Protein AF-A0A6N7V525-F1 (afdb_monomer)

Sequence (101 aa):
MHRDELIGIKRKEGQPYYYDSSTENKDGMACYHDGVSLELLKFTATNNDTTGTIEVKPIYTYCKKQLMPTVASSLMIKKYATDVLGNLYEVKDNKLKLEFK

Mean predicted aligned error: 6.04 Å

Structure (mmCIF, N/CA/C/O backbone):
data_AF-A0A6N7V525-F1
#
_entry.id   AF-A0A6N7V525-F1
#
loop_
_atom_site.group_PDB
_atom_site.id
_atom_site.type_symbol
_atom_site.label_atom_id
_atom_site.label_alt_id
_atom_site.label_comp_id
_atom_site.label_asym_id
_atom_site.label_entity_id
_atom_site.label_seq_id
_atom_site.pdbx_PDB_ins_code
_atom_site.Cartn_x
_atom_site.Cartn_y
_atom_site.Cartn_z
_atom_site.occupancy
_atom_site.B_iso_or_equiv
_atom_site.auth_seq_id
_atom_site.auth_comp_id
_atom_site.auth_asym_id
_atom_site.auth_atom_id
_atom_site.pdbx_PDB_model_num
ATOM 1 N N . MET A 1 1 ? 5.810 -7.079 19.537 1.00 42.16 1 MET A N 1
ATOM 2 C CA . MET A 1 1 ? 5.352 -6.071 18.554 1.00 42.16 1 MET A CA 1
ATOM 3 C C . MET A 1 1 ? 5.273 -6.777 17.204 1.00 42.16 1 MET A C 1
ATOM 5 O O . MET A 1 1 ? 6.272 -7.382 16.833 1.00 42.16 1 MET A O 1
ATOM 9 N N . HIS A 1 2 ? 4.099 -6.839 16.557 1.00 48.97 2 HIS A N 1
ATOM 10 C CA . HIS A 1 2 ? 3.952 -7.447 15.220 1.00 48.97 2 HIS A CA 1
ATOM 11 C C . HIS A 1 2 ? 4.896 -6.715 14.257 1.00 48.97 2 HIS A C 1
ATOM 13 O O . HIS A 1 2 ? 4.841 -5.492 14.179 1.00 48.9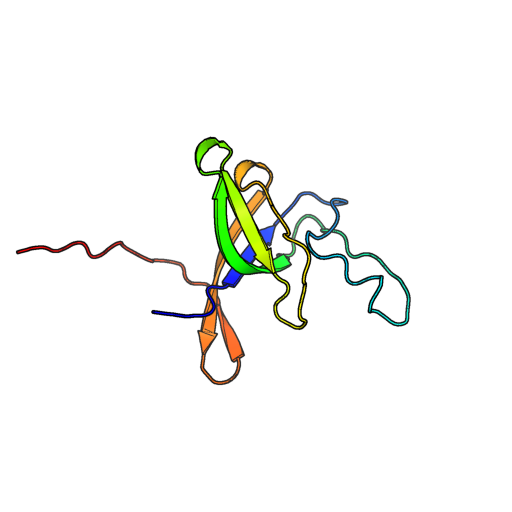7 2 HIS A O 1
ATOM 19 N N . ARG A 1 3 ? 5.831 -7.438 13.630 1.00 54.59 3 ARG A N 1
ATOM 20 C CA . ARG A 1 3 ? 6.970 -6.826 12.924 1.00 54.59 3 ARG A CA 1
ATOM 21 C C . ARG A 1 3 ? 6.696 -6.481 11.462 1.00 54.59 3 ARG A C 1
ATOM 23 O O . ARG A 1 3 ? 7.450 -5.696 10.904 1.00 54.59 3 ARG A O 1
ATOM 30 N N . ASP A 1 4 ? 5.617 -6.993 10.880 1.00 67.56 4 ASP A N 1
ATOM 31 C CA . ASP A 1 4 ? 5.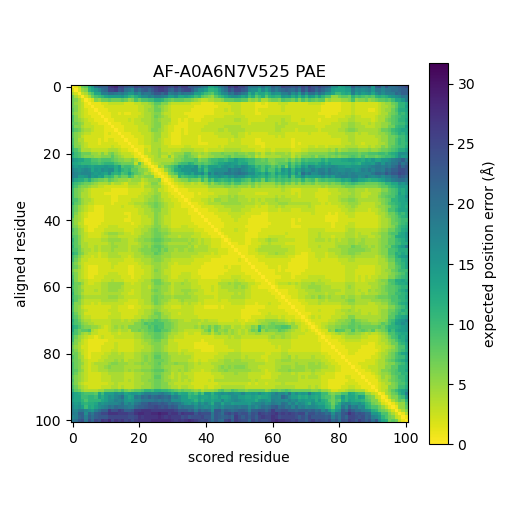339 -6.839 9.454 1.00 67.56 4 ASP A CA 1
ATOM 32 C C . ASP A 1 4 ? 3.843 -6.574 9.233 1.00 67.56 4 ASP A C 1
ATOM 34 O O . ASP A 1 4 ? 3.082 -7.448 8.827 1.00 67.56 4 ASP A O 1
ATOM 38 N N . GLU A 1 5 ? 3.392 -5.359 9.560 1.00 83.19 5 GLU A N 1
ATOM 39 C CA . GLU A 1 5 ? 2.028 -4.948 9.224 1.00 83.19 5 GLU A CA 1
ATOM 40 C C . GLU A 1 5 ? 1.906 -4.751 7.711 1.00 83.19 5 GLU A C 1
ATOM 42 O O . GLU A 1 5 ? 2.693 -4.023 7.098 1.00 83.19 5 GLU A O 1
ATOM 47 N N . LEU A 1 6 ? 0.914 -5.402 7.101 1.00 93.44 6 LEU A N 1
ATOM 48 C CA . LEU A 1 6 ? 0.668 -5.293 5.671 1.00 93.44 6 LEU A CA 1
ATOM 49 C C . LEU A 1 6 ? -0.461 -4.305 5.398 1.00 93.44 6 LEU A C 1
ATOM 51 O O . LEU A 1 6 ? -1.470 -4.245 6.108 1.00 93.44 6 LEU A O 1
ATOM 55 N N . ILE A 1 7 ? -0.288 -3.544 4.327 1.00 94.50 7 ILE A N 1
ATOM 56 C CA . ILE A 1 7 ? -1.236 -2.548 3.857 1.00 94.50 7 ILE A CA 1
ATOM 57 C C . ILE A 1 7 ? -1.557 -2.826 2.391 1.00 94.50 7 ILE A C 1
ATOM 59 O O . ILE A 1 7 ? -0.665 -2.958 1.558 1.00 94.50 7 ILE A O 1
ATOM 63 N N . GLY A 1 8 ? -2.843 -2.954 2.083 1.00 95.81 8 GLY A N 1
ATOM 64 C CA . GLY A 1 8 ? -3.342 -3.023 0.716 1.00 95.81 8 GLY A CA 1
ATOM 65 C C . GLY A 1 8 ? -3.792 -1.639 0.278 1.00 95.81 8 GLY A C 1
ATOM 66 O O . GLY A 1 8 ? -4.674 -1.063 0.921 1.00 95.81 8 GLY A O 1
ATOM 67 N N . ILE A 1 9 ? -3.212 -1.115 -0.802 1.00 95.81 9 ILE A N 1
ATOM 68 C CA . ILE A 1 9 ? -3.537 0.211 -1.334 1.00 95.81 9 ILE A CA 1
ATOM 69 C C . ILE A 1 9 ? -4.172 0.079 -2.716 1.00 95.81 9 ILE A C 1
ATOM 71 O O . ILE A 1 9 ? -3.613 -0.523 -3.631 1.00 95.81 9 ILE A O 1
ATOM 75 N N . LYS A 1 10 ? -5.352 0.676 -2.876 1.00 95.31 10 LYS A N 1
ATOM 76 C CA . LYS A 1 10 ? -6.053 0.786 -4.155 1.00 95.31 10 LYS A CA 1
ATOM 77 C C . LYS A 1 10 ? -5.901 2.200 -4.689 1.00 95.31 10 LYS A C 1
ATOM 79 O O . LYS A 1 10 ? -6.184 3.163 -3.972 1.00 95.31 10 LYS A O 1
ATOM 84 N N . ARG A 1 11 ? -5.542 2.339 -5.962 1.00 94.88 11 ARG A N 1
ATOM 85 C CA . ARG A 1 11 ? -5.463 3.636 -6.652 1.00 94.88 11 ARG A CA 1
ATOM 86 C C . ARG A 1 11 ? -6.323 3.624 -7.909 1.00 94.88 11 ARG A C 1
ATOM 88 O O . ARG A 1 11 ? -6.841 2.583 -8.301 1.00 94.88 11 ARG A O 1
ATOM 95 N N . LYS A 1 12 ? -6.518 4.806 -8.496 1.00 94.56 12 LYS A N 1
ATOM 96 C CA . LYS A 1 12 ? -7.224 4.961 -9.774 1.00 94.56 12 LYS A CA 1
ATOM 97 C C . LYS A 1 12 ? -6.491 4.208 -10.882 1.00 94.56 12 LYS A C 1
ATOM 99 O O . LYS A 1 12 ? -5.270 4.075 -10.825 1.00 94.56 12 LYS A O 1
ATOM 104 N N . GLU A 1 13 ? -7.251 3.766 -11.876 1.00 95.56 13 GLU A N 1
ATOM 105 C CA . GLU A 1 13 ? -6.707 3.110 -13.060 1.00 95.56 13 GLU A CA 1
ATOM 106 C C . GLU A 1 13 ? -5.629 3.976 -13.739 1.00 95.56 13 GLU A C 1
ATOM 108 O O . GLU A 1 13 ? -5.727 5.20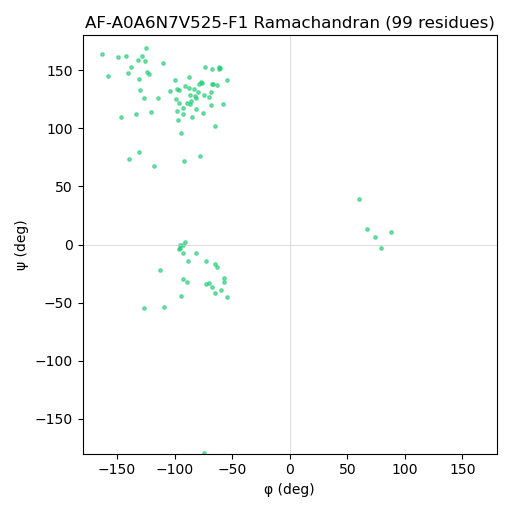7 -13.763 1.00 95.56 13 GLU A O 1
AT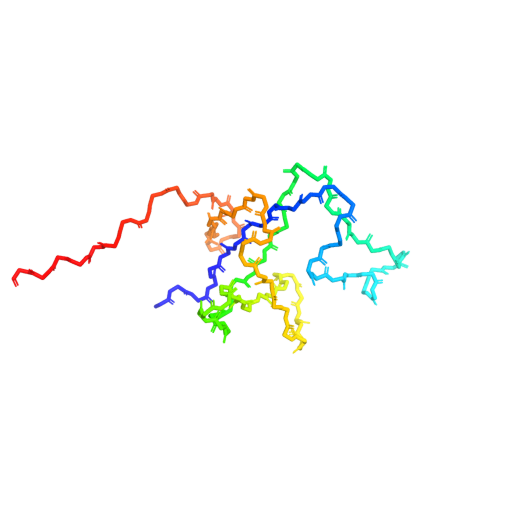OM 113 N N . GLY A 1 14 ? -4.571 3.333 -14.234 1.00 93.94 14 GLY A N 1
ATOM 114 C CA . GLY A 1 14 ? -3.456 3.978 -14.930 1.00 93.94 14 GLY A CA 1
ATOM 115 C C . GLY A 1 14 ? -2.429 4.653 -14.016 1.00 93.94 14 GLY A C 1
ATOM 116 O O . GLY A 1 14 ? -1.418 5.157 -14.501 1.00 93.94 14 GLY A O 1
ATOM 117 N N . GLN A 1 15 ? -2.633 4.666 -12.694 1.00 94.06 15 GLN A N 1
ATOM 118 C CA . GLN A 1 15 ? -1.595 5.102 -11.755 1.00 94.06 15 GLN A CA 1
ATOM 119 C C . GLN A 1 15 ? -0.527 4.015 -11.595 1.00 94.06 15 GLN A C 1
ATOM 121 O O . GLN A 1 15 ? -0.890 2.847 -11.472 1.00 94.06 15 GLN A O 1
ATOM 126 N N . PRO A 1 16 ? 0.770 4.358 -11.542 1.00 93.38 16 PRO A N 1
ATOM 127 C CA . PRO A 1 16 ? 1.811 3.368 -11.300 1.00 93.38 16 PRO A CA 1
ATOM 128 C C . PRO A 1 16 ? 1.703 2.807 -9.880 1.00 93.38 16 PRO A C 1
ATOM 130 O O . PRO A 1 16 ? 1.261 3.504 -8.955 1.00 93.38 16 PRO A O 1
ATOM 133 N N . TYR A 1 17 ? 2.142 1.563 -9.713 1.00 93.62 17 TYR A N 1
ATOM 134 C CA . TYR A 1 17 ? 2.387 0.987 -8.391 1.00 93.62 17 TYR A CA 1
ATOM 135 C C . TYR A 1 17 ? 3.452 1.813 -7.658 1.00 93.62 17 TYR A C 1
ATOM 137 O O . TYR A 1 17 ? 4.306 2.452 -8.285 1.00 93.62 17 TYR A O 1
ATOM 145 N N . TYR A 1 18 ? 3.405 1.840 -6.327 1.00 93.88 18 TYR A N 1
ATOM 146 C CA . TYR A 1 18 ? 4.415 2.561 -5.549 1.00 93.88 18 TYR A CA 1
ATOM 147 C C . TYR A 1 18 ? 5.785 1.914 -5.665 1.00 93.88 18 TYR A C 1
ATOM 149 O O . TYR A 1 18 ? 6.797 2.623 -5.696 1.00 93.88 18 TYR A O 1
ATOM 157 N N . TYR A 1 19 ? 5.820 0.586 -5.729 1.00 92.50 19 TYR A N 1
ATOM 158 C CA . TYR A 1 19 ? 7.034 -0.135 -6.050 1.00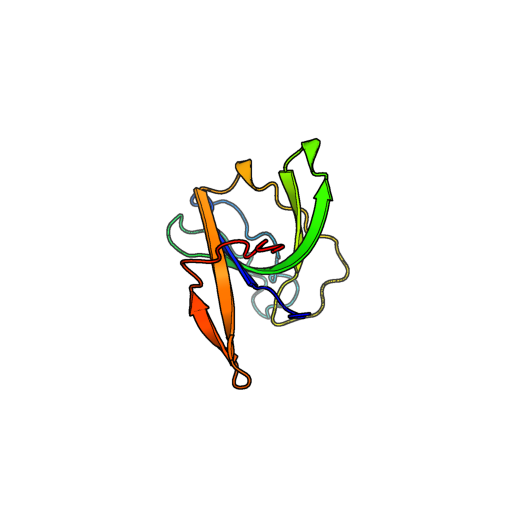 92.50 19 TYR A CA 1
ATOM 159 C C . TYR A 1 19 ? 7.059 -0.526 -7.530 1.00 92.50 19 TYR A C 1
ATOM 161 O O . TYR A 1 19 ? 6.265 -1.342 -7.999 1.00 92.50 19 TYR A O 1
ATOM 169 N N . ASP A 1 20 ? 8.011 0.053 -8.257 1.00 89.69 20 ASP A N 1
ATOM 170 C CA . ASP A 1 20 ? 8.285 -0.311 -9.639 1.00 89.69 20 ASP A CA 1
ATOM 171 C C . ASP A 1 20 ? 9.231 -1.514 -9.685 1.00 89.69 20 ASP A C 1
ATOM 173 O O . ASP A 1 20 ? 10.409 -1.411 -9.346 1.00 89.69 20 ASP A O 1
ATOM 177 N N . SER A 1 21 ? 8.687 -2.655 -10.098 1.00 84.44 21 SER A N 1
ATOM 178 C CA . SER A 1 21 ? 9.429 -3.910 -10.248 1.00 84.44 21 SER A CA 1
ATOM 179 C C . SER A 1 21 ? 9.986 -4.121 -11.655 1.00 84.44 21 SER A C 1
ATOM 181 O O . SER A 1 21 ? 10.667 -5.117 -11.894 1.00 84.44 21 SER A O 1
ATOM 183 N N . SER A 1 22 ? 9.749 -3.193 -12.591 1.00 83.88 22 SER A N 1
ATOM 184 C CA . SER A 1 22 ? 10.213 -3.313 -13.980 1.00 83.88 22 SER A CA 1
ATOM 185 C C . SER A 1 22 ? 11.726 -3.486 -14.090 1.00 83.88 22 SER A C 1
ATOM 187 O O . SER A 1 22 ? 12.199 -4.206 -14.960 1.00 83.88 22 SER A O 1
ATOM 189 N N . THR A 1 23 ? 12.495 -2.897 -13.175 1.00 76.69 23 THR A N 1
ATOM 190 C CA . THR A 1 23 ? 13.958 -3.020 -13.163 1.00 76.69 23 THR A CA 1
ATOM 191 C C . THR A 1 23 ? 14.452 -4.394 -12.707 1.00 76.69 23 THR A C 1
ATOM 193 O O . THR A 1 23 ? 15.629 -4.701 -12.872 1.00 76.69 23 THR A O 1
ATOM 196 N N . GLU A 1 24 ? 13.576 -5.204 -12.108 1.00 75.69 24 GLU A N 1
ATOM 197 C CA . GLU A 1 24 ? 13.883 -6.528 -11.551 1.00 75.69 24 GLU A CA 1
ATOM 198 C C . GLU A 1 24 ? 13.196 -7.665 -12.333 1.00 75.69 24 GLU A C 1
ATOM 200 O O . GLU A 1 24 ? 13.669 -8.804 -12.323 1.00 75.69 24 GLU A O 1
ATOM 205 N N . ASN A 1 25 ? 12.115 -7.367 -13.060 1.00 65.94 25 ASN A N 1
ATOM 206 C CA . ASN A 1 25 ? 11.414 -8.321 -13.914 1.00 65.94 25 ASN A CA 1
ATOM 207 C C . ASN A 1 25 ? 12.152 -8.522 -15.246 1.00 65.94 25 ASN A C 1
ATOM 209 O O . ASN A 1 25 ? 12.571 -7.562 -15.890 1.00 65.94 25 ASN A O 1
ATOM 213 N N . LYS A 1 26 ? 12.240 -9.775 -15.715 1.00 60.81 26 LYS A N 1
ATOM 214 C CA . LYS A 1 26 ? 12.913 -10.132 -16.983 1.00 60.81 26 LYS A CA 1
ATOM 215 C C . LYS A 1 26 ? 12.353 -9.402 -18.209 1.00 60.81 26 LYS A C 1
ATOM 217 O O . LYS A 1 26 ? 13.098 -9.162 -19.152 1.00 60.81 26 LYS A O 1
ATOM 222 N N . ASP A 1 27 ? 11.074 -9.036 -18.167 1.00 71.81 27 ASP A N 1
ATOM 223 C CA . ASP A 1 27 ? 10.362 -8.406 -19.282 1.00 71.81 27 ASP A CA 1
ATOM 224 C C . ASP A 1 27 ? 10.338 -6.869 -19.201 1.00 71.81 27 ASP A C 1
ATOM 226 O O . ASP A 1 27 ? 9.801 -6.215 -20.092 1.00 71.81 27 ASP A O 1
ATOM 230 N N . GLY A 1 28 ? 10.895 -6.265 -18.141 1.00 74.81 28 GLY A N 1
ATOM 231 C CA . GLY A 1 28 ? 11.016 -4.807 -18.041 1.00 74.81 28 GLY A CA 1
ATOM 232 C C . GLY A 1 28 ? 9.694 -4.041 -17.901 1.00 74.81 28 GLY A C 1
ATOM 233 O O . GLY A 1 28 ? 9.670 -2.829 -18.104 1.00 74.81 28 GLY A O 1
ATOM 234 N N . MET A 1 29 ? 8.575 -4.710 -17.606 1.00 79.19 29 MET A N 1
ATOM 235 C CA . MET A 1 29 ? 7.258 -4.064 -17.586 1.00 79.19 29 MET A CA 1
ATOM 236 C C . MET A 1 29 ? 6.936 -3.424 -16.233 1.00 79.19 29 MET A C 1
ATOM 238 O O . MET A 1 29 ? 7.013 -4.073 -15.189 1.00 79.19 29 MET A O 1
ATOM 242 N N . ALA A 1 30 ? 6.536 -2.150 -16.273 1.00 86.44 30 ALA A N 1
ATOM 243 C CA . ALA A 1 30 ? 6.025 -1.421 -15.118 1.00 86.44 30 ALA A CA 1
ATOM 244 C C . ALA A 1 30 ? 4.573 -1.817 -14.818 1.00 86.44 30 ALA A C 1
ATOM 246 O O . ALA A 1 30 ? 3.752 -1.970 -15.725 1.00 86.44 30 ALA A O 1
ATOM 247 N N . CYS A 1 31 ? 4.253 -1.952 -13.531 1.00 88.75 31 CYS A N 1
ATOM 248 C CA . CYS A 1 31 ? 2.912 -2.292 -13.069 1.00 88.75 31 CYS A CA 1
ATOM 249 C C . CYS A 1 31 ? 2.081 -1.030 -12.816 1.00 88.75 31 CYS A C 1
ATOM 251 O O . CYS A 1 31 ? 2.540 -0.077 -12.180 1.00 88.75 31 CYS A O 1
ATOM 253 N N . TYR A 1 32 ? 0.828 -1.060 -13.261 1.00 93.12 32 TYR A N 1
ATOM 254 C CA . TYR A 1 32 ? -0.140 0.013 -13.066 1.00 93.12 32 TYR A CA 1
ATOM 255 C C . TYR A 1 32 ? -1.391 -0.528 -12.383 1.00 93.12 32 TYR A C 1
ATOM 257 O O . TYR A 1 32 ? -1.778 -1.678 -12.579 1.00 93.12 32 TYR A O 1
ATOM 265 N N . HIS A 1 33 ? -2.036 0.315 -11.583 1.00 93.75 33 HIS A N 1
ATOM 266 C CA . HIS A 1 33 ? -3.333 0.014 -10.999 1.00 93.75 33 HIS A CA 1
ATOM 267 C C . HIS A 1 33 ? -4.397 -0.058 -12.089 1.00 93.75 33 HIS A C 1
ATOM 269 O O . HIS A 1 33 ? -4.459 0.792 -12.972 1.00 93.75 33 HIS A O 1
ATOM 275 N N . ASP A 1 34 ? -5.267 -1.050 -11.963 1.00 93.38 34 ASP A N 1
ATOM 276 C CA . ASP A 1 34 ? -6.456 -1.297 -12.785 1.00 93.38 34 ASP A CA 1
ATOM 277 C C . ASP A 1 34 ? -7.715 -0.611 -12.214 1.00 93.38 34 ASP A C 1
ATOM 279 O O . ASP A 1 34 ? -8.820 -0.790 -12.713 1.00 93.38 34 ASP A O 1
ATOM 283 N N . GLY A 1 35 ? -7.589 0.134 -11.109 1.00 92.06 35 GLY A N 1
ATOM 284 C CA . GLY A 1 35 ? -8.739 0.728 -10.426 1.00 92.06 35 GLY A CA 1
ATOM 285 C C . GLY A 1 35 ? -9.595 -0.266 -9.630 1.00 92.06 35 GLY A C 1
ATOM 286 O O . GLY A 1 35 ? -10.627 0.131 -9.080 1.00 92.06 35 GLY A O 1
ATOM 287 N N . VAL A 1 36 ? -9.181 -1.530 -9.504 1.00 92.94 36 VAL A N 1
ATOM 288 C 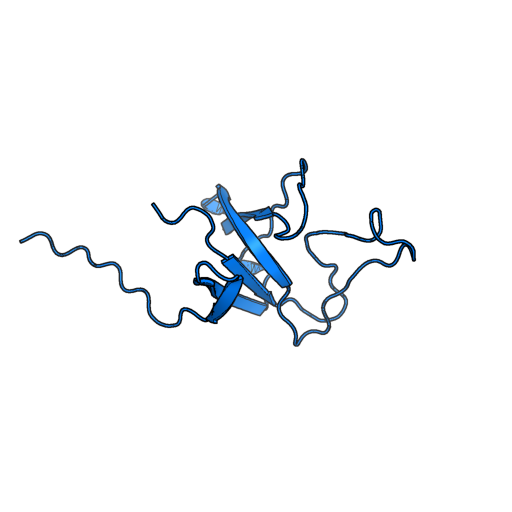CA . VAL A 1 36 ? -9.914 -2.606 -8.815 1.00 92.94 36 VAL A CA 1
ATOM 289 C C . VAL A 1 36 ? -9.043 -3.278 -7.755 1.00 92.94 36 VAL A C 1
ATOM 291 O O . VAL A 1 36 ? -9.439 -3.301 -6.585 1.00 92.94 36 VAL A O 1
ATOM 294 N N . SER A 1 37 ? -7.875 -3.762 -8.162 1.00 93.12 37 SER A N 1
ATOM 295 C CA . SER A 1 37 ? -6.910 -4.537 -7.392 1.00 93.12 37 SER A CA 1
ATOM 296 C C . SER A 1 37 ? -6.138 -3.690 -6.377 1.00 93.12 37 SER A C 1
ATOM 298 O O . SER A 1 37 ? -5.951 -2.478 -6.527 1.00 93.12 37 SER A O 1
ATOM 300 N N . LEU A 1 38 ? -5.692 -4.353 -5.310 1.00 94.00 38 LEU A N 1
ATOM 301 C CA . LEU A 1 38 ? -4.881 -3.761 -4.248 1.00 94.00 38 LEU A CA 1
ATOM 302 C C . LEU A 1 38 ? -3.404 -4.071 -4.501 1.00 94.00 38 LEU A C 1
ATOM 304 O O . LEU A 1 38 ? -3.045 -5.225 -4.728 1.00 94.00 38 LEU A O 1
ATOM 308 N N . GLU A 1 39 ? -2.545 -3.063 -4.385 1.00 95.00 39 GLU A N 1
ATOM 309 C CA . GLU A 1 39 ? -1.105 -3.267 -4.232 1.00 95.00 39 GLU A CA 1
ATOM 310 C C . GLU A 1 39 ? -0.828 -3.580 -2.758 1.00 95.00 39 GLU A C 1
ATOM 312 O O . GLU A 1 39 ? -1.108 -2.759 -1.879 1.00 95.00 39 GLU A O 1
ATOM 317 N N . LEU A 1 40 ? -0.330 -4.785 -2.478 1.00 95.19 40 LEU A N 1
ATOM 318 C CA . LEU A 1 40 ? 0.005 -5.215 -1.124 1.00 95.19 40 LEU A CA 1
ATOM 319 C C . LEU A 1 40 ? 1.454 -4.842 -0.803 1.00 95.19 40 LEU A C 1
ATOM 321 O O . LEU A 1 40 ? 2.390 -5.265 -1.483 1.00 95.19 40 LEU A O 1
ATOM 325 N N . LEU A 1 41 ? 1.630 -4.064 0.257 1.00 95.12 41 LEU A N 1
ATOM 326 C CA . LEU A 1 41 ? 2.911 -3.518 0.682 1.00 95.12 41 LEU A CA 1
ATOM 327 C C . LEU A 1 41 ? 3.111 -3.750 2.177 1.00 95.12 41 LEU A C 1
ATOM 329 O O . LEU A 1 41 ? 2.158 -3.928 2.937 1.00 95.12 41 LEU A O 1
ATOM 333 N N . LYS A 1 42 ? 4.365 -3.709 2.615 1.00 94.44 42 LYS A N 1
ATOM 334 C CA . LYS A 1 42 ? 4.707 -3.668 4.030 1.00 94.44 42 LYS A CA 1
ATOM 335 C C . LYS A 1 42 ? 4.694 -2.226 4.518 1.00 94.44 42 LYS A C 1
ATOM 337 O O . LYS A 1 42 ? 5.441 -1.393 3.999 1.00 94.44 42 LYS A O 1
ATOM 342 N N . PHE A 1 43 ? 3.894 -1.943 5.539 1.00 93.94 43 PHE A N 1
ATOM 343 C CA . PHE A 1 43 ? 3.969 -0.681 6.264 1.00 93.94 43 PHE A CA 1
ATOM 344 C C . PHE A 1 43 ? 5.280 -0.624 7.054 1.00 93.94 43 PHE A C 1
ATOM 346 O O . PHE A 1 43 ? 5.641 -1.576 7.743 1.00 93.94 43 PHE A O 1
ATOM 353 N N . THR A 1 44 ? 6.007 0.484 6.934 1.00 93.00 44 THR A N 1
ATOM 354 C CA . THR A 1 44 ? 7.308 0.654 7.598 1.00 93.00 44 THR A CA 1
ATOM 355 C C . THR A 1 44 ? 7.230 1.666 8.726 1.00 93.00 44 THR A C 1
ATOM 357 O O . THR A 1 44 ? 7.620 1.363 9.850 1.00 93.00 44 THR A O 1
ATOM 360 N N . ALA A 1 45 ? 6.735 2.866 8.436 1.00 92.19 45 ALA A N 1
ATOM 361 C CA . ALA A 1 45 ? 6.648 3.945 9.408 1.00 92.19 45 ALA A CA 1
ATOM 362 C C . ALA A 1 45 ? 5.676 5.019 8.928 1.00 92.19 45 ALA A C 1
ATOM 364 O O . ALA A 1 45 ? 5.380 5.113 7.735 1.00 92.19 45 ALA A O 1
ATOM 365 N N . THR A 1 46 ? 5.243 5.886 9.839 1.00 93.44 46 THR A N 1
ATOM 366 C CA . THR A 1 46 ? 4.704 7.178 9.424 1.00 93.44 46 THR A CA 1
ATOM 367 C C . THR A 1 46 ? 5.862 8.126 9.149 1.00 93.44 46 THR A C 1
ATOM 369 O O . THR A 1 46 ? 6.752 8.276 9.983 1.00 93.44 46 THR A O 1
ATOM 372 N N . ASN A 1 47 ? 5.882 8.723 7.957 1.00 93.19 47 ASN A N 1
ATOM 373 C CA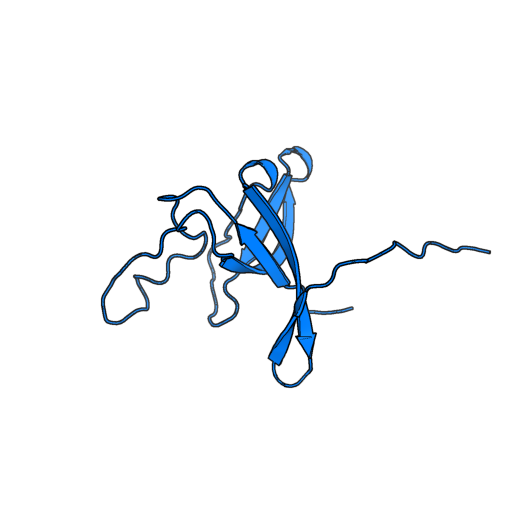 . ASN A 1 47 ? 6.972 9.597 7.529 1.00 93.19 47 ASN A CA 1
ATOM 374 C C . ASN A 1 47 ? 6.644 11.069 7.822 1.00 93.19 47 ASN A C 1
ATOM 376 O O . ASN A 1 47 ? 7.478 11.794 8.356 1.00 93.19 47 ASN A O 1
ATOM 380 N N . ASN A 1 48 ? 5.413 11.496 7.522 1.00 94.50 48 ASN A N 1
ATOM 381 C CA . ASN A 1 48 ? 4.930 12.842 7.820 1.00 94.50 48 ASN A CA 1
ATOM 382 C C . ASN A 1 48 ? 3.434 12.810 8.151 1.00 94.50 48 ASN A C 1
ATOM 384 O O . ASN A 1 48 ? 2.600 12.604 7.267 1.00 94.50 48 ASN A O 1
ATOM 388 N N . ASP A 1 49 ? 3.108 13.044 9.422 1.00 92.81 49 ASP A N 1
ATOM 389 C CA . ASP A 1 49 ? 1.728 13.054 9.919 1.00 92.81 49 ASP A CA 1
ATOM 390 C C . ASP A 1 49 ? 0.902 14.189 9.306 1.00 92.81 49 ASP A C 1
ATOM 392 O O . ASP A 1 49 ? -0.236 13.974 8.891 1.00 92.81 49 ASP A O 1
ATOM 396 N N . THR A 1 50 ? 1.483 15.386 9.181 1.00 94.38 50 THR A N 1
ATOM 397 C CA . THR A 1 50 ? 0.794 16.583 8.676 1.00 94.38 50 THR A CA 1
ATOM 398 C C . THR A 1 50 ? 0.279 16.385 7.255 1.00 94.38 50 THR A C 1
ATOM 400 O O . THR A 1 50 ? -0.815 16.835 6.920 1.00 94.38 50 THR A O 1
ATOM 403 N N . THR A 1 51 ? 1.054 15.706 6.410 1.00 93.69 51 THR A N 1
ATOM 404 C CA . THR A 1 51 ? 0.663 15.421 5.023 1.00 93.69 51 THR A CA 1
ATOM 405 C C . THR A 1 51 ? 0.026 14.043 4.850 1.00 93.69 51 THR A C 1
ATOM 407 O O . THR A 1 51 ? -0.328 13.683 3.729 1.00 93.69 51 THR A O 1
ATOM 410 N N . GLY A 1 52 ? -0.113 13.253 5.921 1.00 93.75 52 GLY A N 1
ATOM 411 C CA . GLY A 1 52 ? -0.616 11.880 5.852 1.00 93.75 52 GLY A CA 1
ATOM 412 C C . GLY A 1 52 ? 0.251 10.975 4.971 1.00 93.75 52 GLY A C 1
ATOM 413 O O . GLY A 1 52 ? -0.275 10.175 4.193 1.00 93.75 52 GLY A O 1
ATOM 414 N N . THR A 1 53 ? 1.571 11.140 5.037 1.00 96.00 53 THR A N 1
ATOM 415 C CA . THR A 1 53 ? 2.538 10.366 4.253 1.00 96.00 53 THR A CA 1
ATOM 416 C C . THR A 1 53 ? 3.110 9.238 5.098 1.00 96.00 53 THR A C 1
ATOM 418 O O . THR A 1 53 ? 3.675 9.466 6.171 1.00 96.00 53 THR A O 1
ATOM 421 N N . ILE A 1 54 ? 3.011 8.017 4.587 1.00 95.38 54 ILE A N 1
ATOM 422 C CA . ILE A 1 54 ? 3.570 6.817 5.218 1.00 95.38 54 ILE A CA 1
ATOM 423 C C . ILE A 1 54 ? 4.748 6.308 4.391 1.00 95.38 54 ILE A C 1
ATOM 425 O O . ILE A 1 54 ? 4.817 6.573 3.196 1.00 95.38 54 ILE A O 1
ATOM 429 N N . GLU A 1 55 ? 5.665 5.573 5.010 1.00 95.81 55 GLU A N 1
ATOM 430 C CA . GLU A 1 55 ? 6.681 4.800 4.303 1.00 95.81 55 GLU A CA 1
ATOM 431 C C . GLU A 1 55 ? 6.226 3.346 4.155 1.00 95.81 55 GLU A C 1
ATOM 433 O O . GLU A 1 55 ? 5.801 2.701 5.120 1.00 95.81 55 GLU A O 1
ATOM 438 N N . VAL A 1 56 ? 6.362 2.821 2.940 1.00 95.31 56 VAL A N 1
ATOM 439 C CA . VAL A 1 56 ? 6.044 1.433 2.596 1.00 95.31 56 VAL A CA 1
ATOM 440 C C . VAL A 1 56 ? 7.204 0.757 1.870 1.00 95.31 56 VAL A C 1
ATOM 442 O O . VAL A 1 56 ? 8.106 1.414 1.344 1.00 95.31 56 VAL A O 1
ATOM 445 N N . LYS A 1 57 ? 7.179 -0.575 1.830 1.00 95.06 57 LYS A N 1
ATOM 446 C CA . LYS A 1 57 ? 8.155 -1.406 1.112 1.00 95.06 57 LYS A CA 1
ATOM 447 C C . LYS A 1 57 ? 7.462 -2.553 0.376 1.00 95.06 57 LYS A C 1
ATOM 449 O O . LYS A 1 57 ? 6.419 -3.013 0.845 1.00 95.06 57 LYS A O 1
ATOM 454 N N . PRO A 1 58 ? 8.038 -3.059 -0.727 1.00 93.31 58 PRO A N 1
ATOM 455 C CA . PRO A 1 58 ? 7.603 -4.330 -1.291 1.00 93.31 58 PRO A CA 1
ATOM 456 C C . PRO A 1 58 ? 7.822 -5.467 -0.287 1.00 93.31 58 PRO A C 1
ATOM 458 O O . PRO A 1 58 ? 8.693 -5.398 0.581 1.00 93.31 58 PRO A O 1
ATOM 461 N N . ILE A 1 59 ? 7.005 -6.512 -0.401 1.00 91.44 59 ILE A N 1
ATOM 462 C CA . ILE A 1 59 ? 7.014 -7.648 0.536 1.00 91.44 59 ILE A CA 1
ATOM 463 C C . ILE A 1 59 ? 7.994 -8.736 0.082 1.00 91.44 59 ILE A C 1
ATOM 465 O O . ILE A 1 59 ? 8.593 -9.413 0.908 1.00 91.44 59 ILE A O 1
ATOM 469 N N . TYR A 1 60 ? 8.175 -8.892 -1.230 1.00 87.50 60 TYR A N 1
ATOM 470 C CA . TYR A 1 60 ? 8.935 -9.993 -1.832 1.00 87.50 60 TYR A CA 1
ATOM 471 C C . TYR A 1 60 ? 10.412 -9.676 -2.091 1.00 87.50 60 TYR A C 1
ATOM 473 O O . TYR A 1 60 ? 11.165 -10.561 -2.485 1.00 87.50 60 TYR A O 1
ATOM 481 N N . THR A 1 61 ? 10.835 -8.427 -1.906 1.00 88.69 61 THR A N 1
ATOM 482 C CA . THR A 1 61 ? 12.205 -7.996 -2.198 1.00 88.69 61 THR A CA 1
ATOM 483 C C . THR A 1 61 ? 12.634 -6.867 -1.274 1.00 88.69 61 THR A C 1
ATOM 485 O O . THR A 1 61 ? 11.818 -6.194 -0.637 1.00 88.69 61 THR A O 1
ATOM 488 N N . TYR A 1 62 ? 13.942 -6.666 -1.175 1.00 88.44 62 TYR A N 1
ATOM 489 C CA . TYR A 1 62 ? 14.509 -5.563 -0.420 1.00 88.44 62 TYR A CA 1
ATOM 490 C C . TYR A 1 62 ? 14.494 -4.285 -1.261 1.00 88.44 62 TYR A C 1
ATOM 492 O O . TYR A 1 62 ? 15.045 -4.240 -2.355 1.00 88.44 62 TYR A O 1
ATOM 500 N N . CYS A 1 63 ? 13.942 -3.202 -0.711 1.00 90.06 63 CYS A N 1
ATOM 501 C CA . CYS A 1 63 ? 13.959 -1.891 -1.353 1.00 90.06 63 CYS A CA 1
ATOM 502 C C . CYS A 1 63 ? 14.668 -0.855 -0.473 1.00 90.06 63 CYS A C 1
ATOM 504 O O . CYS A 1 63 ? 14.177 -0.465 0.593 1.00 90.06 63 CYS A O 1
ATOM 506 N N . LYS A 1 64 ? 15.815 -0.355 -0.950 1.00 90.75 64 LYS A N 1
ATOM 507 C CA . LYS A 1 64 ? 16.565 0.712 -0.268 1.00 90.75 64 LYS A CA 1
ATOM 508 C C . LYS A 1 64 ? 15.841 2.063 -0.328 1.00 90.75 64 LYS A C 1
ATOM 510 O O . LYS A 1 64 ? 15.941 2.851 0.607 1.00 90.75 64 LYS A O 1
ATOM 515 N N . LYS A 1 65 ? 15.109 2.335 -1.413 1.00 91.75 65 LYS A N 1
ATOM 516 C CA . LYS A 1 65 ? 14.387 3.599 -1.623 1.00 91.75 65 LYS A CA 1
ATOM 517 C C . LYS A 1 65 ? 13.237 3.738 -0.625 1.00 91.75 65 LYS A C 1
ATOM 519 O O . LYS A 1 65 ? 12.518 2.776 -0.371 1.00 91.75 65 LYS A O 1
ATOM 524 N N . GLN A 1 66 ? 13.042 4.932 -0.074 1.00 93.81 66 GLN A N 1
ATOM 525 C CA . GLN A 1 66 ? 11.845 5.256 0.705 1.00 93.81 66 GLN A CA 1
ATOM 526 C C . GLN A 1 66 ? 10.673 5.467 -0.260 1.00 93.81 66 GLN A C 1
ATOM 528 O O . GLN A 1 66 ? 10.693 6.394 -1.072 1.00 93.81 66 GLN A O 1
ATOM 533 N N . LEU A 1 67 ? 9.678 4.582 -0.214 1.00 95.12 67 LEU A N 1
ATOM 534 C CA . LEU A 1 67 ? 8.440 4.741 -0.973 1.00 95.12 67 LEU A CA 1
ATOM 535 C C . LEU A 1 67 ? 7.453 5.452 -0.058 1.00 95.12 67 LEU A C 1
ATOM 537 O O . LEU A 1 67 ? 7.133 4.926 1.003 1.00 95.12 67 LEU A O 1
ATOM 541 N N . MET A 1 68 ? 7.024 6.651 -0.446 1.00 95.75 68 MET A N 1
ATOM 542 C CA . MET A 1 68 ? 6.303 7.576 0.432 1.00 95.75 68 MET A CA 1
ATOM 543 C C . MET A 1 68 ? 4.890 7.878 -0.088 1.00 95.75 68 MET A C 1
ATOM 545 O O . MET A 1 68 ? 4.632 8.992 -0.550 1.00 95.75 68 MET A O 1
ATOM 549 N N . PRO A 1 69 ? 3.971 6.898 -0.101 1.00 94.62 69 PRO A N 1
ATOM 550 C CA . PRO A 1 69 ? 2.592 7.142 -0.493 1.00 94.62 69 PRO A CA 1
ATOM 551 C C . PRO A 1 69 ? 1.889 8.114 0.464 1.00 94.62 69 PRO A C 1
ATOM 553 O O . PRO A 1 69 ? 1.964 7.995 1.688 1.00 94.62 69 PRO A O 1
ATOM 556 N N . THR A 1 70 ? 1.129 9.046 -0.110 1.00 94.25 70 THR A N 1
ATOM 557 C CA . THR A 1 70 ? 0.171 9.870 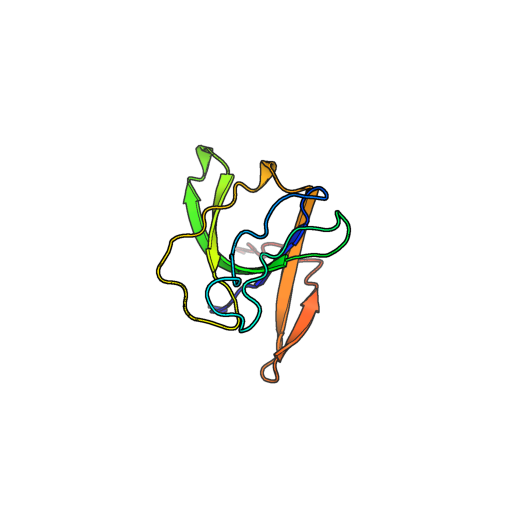0.633 1.00 94.25 70 THR A CA 1
ATOM 558 C C . THR A 1 70 ? -1.161 9.136 0.738 1.00 94.25 70 THR A C 1
ATOM 560 O O . THR A 1 70 ? -1.800 8.848 -0.280 1.00 94.25 70 THR A O 1
ATOM 563 N N . VAL A 1 71 ? -1.616 8.880 1.964 1.00 89.94 71 VAL A N 1
ATOM 564 C CA . VAL A 1 71 ? -2.845 8.127 2.278 1.00 89.94 71 VAL A CA 1
ATOM 565 C C . VAL A 1 71 ? -4.060 8.726 1.562 1.00 89.94 71 VAL A C 1
ATOM 567 O O . VAL A 1 71 ? -4.806 7.999 0.908 1.00 89.94 71 VAL A O 1
ATOM 570 N N . ALA A 1 72 ? -4.202 10.055 1.582 1.00 89.19 72 ALA A N 1
ATOM 571 C CA . ALA A 1 72 ? -5.324 10.767 0.960 1.00 89.19 72 ALA A CA 1
ATOM 572 C C . ALA A 1 72 ? -5.414 10.605 -0.573 1.00 89.19 72 ALA A C 1
ATOM 574 O O . ALA A 1 72 ? -6.469 10.837 -1.155 1.00 89.19 72 ALA A O 1
ATOM 575 N N . SER A 1 73 ? -4.325 10.204 -1.240 1.00 85.94 73 SER A N 1
ATOM 576 C CA . SER A 1 73 ? -4.311 9.967 -2.693 1.00 85.94 73 SER A CA 1
ATOM 577 C C . SER A 1 73 ? -4.860 8.592 -3.102 1.00 85.94 73 SER A C 1
ATOM 579 O O . SER A 1 73 ? -5.027 8.314 -4.293 1.00 85.94 73 SER A O 1
ATOM 581 N N . SER A 1 74 ? -5.132 7.724 -2.126 1.00 87.94 74 SER A N 1
ATOM 582 C CA . SER A 1 74 ? -5.604 6.357 -2.342 1.00 87.94 74 SER A CA 1
ATOM 583 C C . SER A 1 74 ? -7.129 6.314 -2.445 1.00 87.94 74 SER A C 1
ATOM 585 O O . SER A 1 74 ? -7.829 7.024 -1.729 1.00 87.94 74 SER A O 1
ATOM 587 N N . LEU A 1 75 ? -7.662 5.441 -3.302 1.00 90.94 75 LEU A N 1
ATOM 588 C CA . LEU A 1 75 ? -9.104 5.169 -3.351 1.00 90.94 75 LEU A CA 1
ATOM 589 C C . LEU A 1 75 ? -9.566 4.351 -2.146 1.00 90.94 75 LEU A C 1
ATOM 591 O O . LEU A 1 75 ? -10.699 4.485 -1.694 1.00 90.94 75 LEU A O 1
ATOM 595 N N . MET A 1 76 ? -8.707 3.451 -1.671 1.00 93.31 76 MET A N 1
ATOM 596 C CA . MET A 1 76 ? -9.000 2.573 -0.549 1.00 93.31 76 MET A CA 1
ATOM 597 C C . MET A 1 76 ? -7.702 2.096 0.079 1.00 93.31 76 MET A C 1
ATOM 599 O O . MET A 1 76 ? -6.722 1.837 -0.622 1.00 93.31 76 MET A O 1
ATOM 603 N N . ILE A 1 77 ? -7.732 1.946 1.398 1.00 93.19 77 ILE A N 1
ATOM 604 C CA . ILE A 1 77 ? -6.652 1.364 2.181 1.00 93.19 77 ILE A CA 1
ATOM 605 C C . ILE A 1 77 ? -7.257 0.294 3.082 1.00 93.19 77 ILE A C 1
ATOM 607 O O . ILE A 1 77 ? -8.283 0.523 3.723 1.00 93.19 77 ILE A O 1
ATOM 611 N N . LYS A 1 78 ? -6.622 -0.876 3.117 1.00 93.88 78 LYS A N 1
ATOM 612 C CA . LYS A 1 78 ? -7.028 -2.014 3.944 1.00 93.88 78 LYS A CA 1
ATOM 613 C C . LYS A 1 78 ? -5.836 -2.571 4.707 1.00 93.88 78 LYS A C 1
ATOM 615 O O . LYS A 1 78 ? -4.734 -2.639 4.165 1.00 93.88 78 LYS A O 1
ATOM 620 N N . LYS A 1 79 ? -6.067 -3.001 5.948 1.00 93.12 79 LYS A N 1
ATOM 621 C CA . LYS A 1 79 ? -5.055 -3.690 6.752 1.00 93.12 79 LYS A CA 1
ATOM 622 C C . LYS A 1 79 ? -5.094 -5.187 6.464 1.00 93.12 79 LYS A C 1
ATOM 624 O O . LYS A 1 79 ? -6.164 -5.796 6.453 1.00 93.12 79 LYS A O 1
ATOM 629 N N . TYR A 1 80 ? -3.918 -5.767 6.285 1.00 93.00 80 TYR A N 1
ATOM 630 C CA . TYR A 1 80 ? -3.727 -7.196 6.105 1.00 93.00 80 TYR A CA 1
ATOM 631 C C . TYR A 1 80 ? -2.719 -7.731 7.118 1.00 93.00 80 TYR A C 1
ATOM 633 O O . TYR A 1 80 ? -1.896 -6.995 7.670 1.00 93.00 80 TYR A O 1
ATOM 641 N N . ALA A 1 81 ? -2.797 -9.031 7.354 1.00 90.38 81 ALA A N 1
ATOM 642 C CA . ALA A 1 81 ? -1.810 -9.778 8.109 1.00 90.38 81 ALA A CA 1
A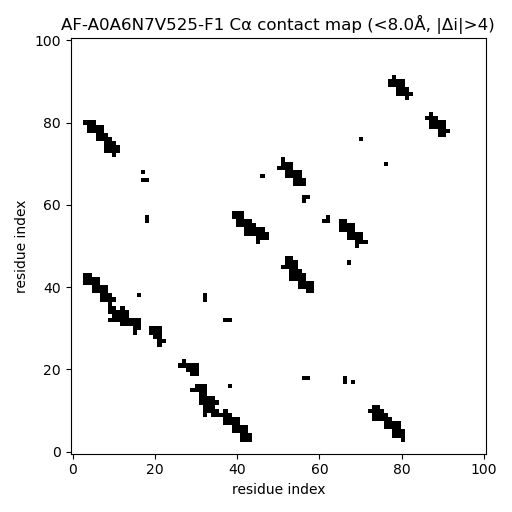TOM 643 C C . ALA A 1 81 ? -1.627 -11.157 7.475 1.00 90.38 81 ALA A C 1
ATOM 645 O O . ALA A 1 81 ? -2.455 -11.607 6.678 1.00 90.38 81 ALA A O 1
ATOM 646 N N . THR A 1 82 ? -0.524 -11.804 7.825 1.00 90.12 82 THR A N 1
ATOM 647 C CA . THR A 1 82 ? -0.220 -13.172 7.418 1.00 90.12 82 THR A CA 1
ATOM 648 C C . THR A 1 82 ? -0.004 -14.040 8.642 1.00 90.12 82 THR A C 1
ATOM 650 O O . THR A 1 82 ? 0.533 -13.574 9.650 1.00 90.12 82 THR A O 1
ATOM 653 N N . ASP A 1 83 ? -0.388 -15.309 8.552 1.00 88.88 83 ASP A N 1
ATOM 654 C CA . ASP A 1 83 ? 0.056 -16.301 9.527 1.00 88.88 83 ASP A CA 1
ATOM 655 C C . ASP A 1 83 ? 1.531 -16.691 9.302 1.00 88.88 83 ASP A C 1
ATOM 657 O O . ASP A 1 83 ? 2.207 -16.182 8.405 1.00 88.88 83 ASP A O 1
ATOM 661 N N . VAL A 1 84 ? 2.045 -17.608 10.126 1.00 87.25 84 VAL A N 1
ATOM 662 C CA . VAL A 1 84 ? 3.440 -18.078 10.044 1.00 87.25 84 VAL A CA 1
ATOM 663 C C . VAL A 1 84 ? 3.770 -18.826 8.747 1.00 87.25 84 VAL A C 1
ATOM 665 O O . VAL A 1 84 ? 4.946 -18.994 8.436 1.00 87.25 84 VAL A O 1
ATOM 668 N N . LEU A 1 85 ? 2.758 -19.278 8.000 1.00 89.88 85 LEU A N 1
ATOM 669 C CA . LEU A 1 85 ? 2.912 -19.942 6.704 1.00 89.88 85 LEU A CA 1
ATOM 670 C C . LEU A 1 85 ? 2.751 -18.966 5.528 1.00 89.88 85 LEU A C 1
ATOM 672 O O . LEU A 1 85 ? 2.933 -19.363 4.380 1.00 89.88 85 LEU A O 1
ATOM 676 N N . GLY A 1 86 ? 2.432 -17.698 5.800 1.00 87.69 86 GLY A N 1
ATOM 677 C CA . GLY A 1 86 ? 2.223 -16.676 4.780 1.00 87.69 86 GLY A CA 1
ATOM 678 C C . GLY A 1 86 ? 0.791 -16.597 4.247 1.00 87.69 86 GLY A C 1
ATOM 679 O O . GLY A 1 86 ? 0.563 -15.892 3.264 1.00 87.69 86 GLY A O 1
ATOM 680 N N . ASN A 1 87 ? -0.188 -17.267 4.867 1.00 91.25 87 ASN A N 1
ATOM 681 C CA . ASN A 1 87 ? -1.584 -17.156 4.442 1.00 91.25 87 ASN A CA 1
ATOM 682 C C . ASN A 1 87 ? -2.113 -15.755 4.755 1.00 91.25 87 ASN A C 1
ATOM 684 O O . ASN A 1 87 ? -2.144 -15.340 5.914 1.00 91.25 87 ASN A O 1
ATOM 688 N N . LEU A 1 88 ? -2.535 -15.034 3.716 1.00 91.94 88 LEU A N 1
ATOM 689 C CA . LEU A 1 88 ? -2.983 -13.647 3.803 1.00 91.94 88 LEU A CA 1
ATOM 690 C C . LEU A 1 88 ? -4.451 -13.550 4.239 1.00 91.94 88 LEU A C 1
ATOM 692 O O . LEU A 1 88 ? -5.320 -14.204 3.663 1.00 91.94 88 LEU A O 1
ATOM 696 N N . TYR A 1 89 ? -4.750 -12.663 5.189 1.00 92.06 89 TYR A N 1
ATOM 697 C CA . TYR A 1 89 ? -6.121 -12.345 5.591 1.00 92.06 89 TYR A CA 1
ATOM 698 C C . TYR A 1 89 ? -6.320 -10.848 5.863 1.00 92.06 89 TYR A C 1
ATOM 700 O O . TYR A 1 89 ? -5.415 -10.136 6.303 1.00 92.06 89 TYR A O 1
ATOM 708 N N . GLU A 1 90 ? -7.529 -10.359 5.574 1.00 93.25 90 GLU A N 1
ATOM 709 C CA . GLU A 1 90 ? -7.930 -8.970 5.822 1.00 93.25 90 GLU A CA 1
ATOM 710 C C . GLU A 1 90 ? -8.290 -8.776 7.302 1.00 93.25 90 GLU A C 1
ATOM 712 O O . GLU A 1 90 ? -9.086 -9.531 7.867 1.00 93.25 90 GLU A O 1
ATOM 717 N N . VAL A 1 91 ? -7.748 -7.728 7.922 1.00 90.81 91 VAL A N 1
ATOM 718 C CA . VAL A 1 91 ? -8.055 -7.346 9.306 1.00 90.81 91 VAL A CA 1
ATOM 719 C C . VAL A 1 91 ? -9.119 -6.249 9.284 1.00 90.81 91 VAL A C 1
ATOM 721 O O . VAL A 1 91 ? -8.831 -5.109 8.927 1.00 90.81 91 VAL A O 1
ATOM 724 N N . LYS A 1 92 ? -10.357 -6.597 9.658 1.00 86.19 92 LYS A N 1
ATOM 725 C CA . LYS A 1 92 ? -11.524 -5.698 9.552 1.00 86.19 92 LYS A CA 1
ATOM 726 C C . LYS A 1 92 ? -11.821 -4.873 10.799 1.00 86.19 92 LYS A C 1
ATOM 728 O O . LYS A 1 92 ? -12.363 -3.783 10.677 1.00 86.19 92 LYS A O 1
ATOM 733 N N . ASP A 1 93 ? -11.495 -5.387 11.981 1.00 76.62 93 ASP A N 1
ATOM 734 C CA . ASP A 1 93 ? -11.803 -4.718 13.243 1.00 76.62 93 ASP A CA 1
ATOM 735 C C . ASP A 1 93 ? -10.561 -4.742 14.133 1.00 76.62 93 ASP A C 1
ATOM 737 O O . ASP A 1 93 ? -10.089 -5.801 14.548 1.00 76.62 93 ASP A O 1
ATOM 741 N N . ASN A 1 94 ? -9.988 -3.564 14.371 1.00 69.44 94 ASN A N 1
ATOM 742 C CA . ASN A 1 94 ? -8.838 -3.393 15.249 1.00 69.44 94 ASN A CA 1
ATOM 743 C C . ASN A 1 94 ? -9.153 -2.253 16.215 1.00 69.44 94 ASN A C 1
ATOM 745 O O . ASN A 1 94 ? -8.775 -1.102 16.002 1.00 69.44 94 ASN A O 1
ATOM 749 N N . LYS A 1 95 ? -9.927 -2.570 17.254 1.00 71.75 95 LYS A N 1
ATOM 750 C CA . LYS A 1 95 ? -10.259 -1.606 18.302 1.00 71.75 95 LYS A CA 1
ATOM 751 C C . LYS A 1 95 ? -9.046 -1.404 19.190 1.00 71.75 95 LYS A C 1
ATOM 753 O O . LYS A 1 95 ? -8.471 -2.362 19.708 1.00 71.75 95 LYS A O 1
ATOM 758 N N . LEU A 1 96 ? -8.689 -0.142 19.386 1.00 62.69 96 LEU A N 1
ATOM 759 C CA . LEU A 1 96 ? -7.676 0.246 20.347 1.00 62.69 96 LEU A CA 1
ATOM 760 C C . LEU A 1 96 ? -8.188 -0.109 21.754 1.00 62.69 96 LEU A C 1
ATOM 762 O O . LEU A 1 96 ? -9.042 0.582 22.304 1.00 62.69 96 LEU A O 1
ATOM 766 N N . LYS A 1 97 ? -7.704 -1.214 22.329 1.00 61.09 97 LYS A N 1
ATOM 767 C CA . LYS A 1 97 ? -7.989 -1.577 23.723 1.00 61.09 97 LYS A CA 1
ATOM 768 C C . LYS A 1 97 ? -7.112 -0.735 24.650 1.00 61.09 97 LYS A C 1
ATOM 770 O O . LYS A 1 97 ? -6.107 -1.218 25.157 1.00 61.09 97 LYS A O 1
ATOM 775 N N . LEU A 1 98 ? -7.470 0.532 24.843 1.00 60.56 98 LEU A N 1
ATOM 776 C CA . LEU A 1 98 ? -6.985 1.317 25.980 1.00 60.56 98 LEU A CA 1
ATOM 777 C C . LEU A 1 98 ? -7.994 1.168 27.121 1.00 60.56 98 LEU A C 1
ATOM 779 O O . LEU A 1 98 ? -8.762 2.079 27.407 1.00 60.56 98 LEU A O 1
ATOM 783 N N . GLU A 1 99 ? -8.031 -0.009 27.743 1.00 49.03 99 GLU A N 1
ATOM 784 C CA . GLU A 1 99 ? -8.685 -0.161 29.043 1.00 49.03 99 GLU A CA 1
ATOM 785 C C . GLU A 1 99 ? -7.610 -0.013 30.119 1.00 49.03 99 GLU A C 1
ATOM 787 O O . GLU A 1 99 ? -6.893 -0.962 30.432 1.00 49.03 99 GLU A O 1
ATOM 792 N N . PHE A 1 100 ? -7.478 1.194 30.667 1.00 63.03 100 PHE A N 1
ATOM 793 C CA . PHE A 1 100 ? -6.861 1.378 31.975 1.00 63.03 100 PHE A CA 1
ATOM 794 C C . PHE A 1 100 ? -8.001 1.353 32.996 1.00 63.03 100 PHE A C 1
ATOM 796 O O . PHE A 1 100 ? -8.872 2.223 32.958 1.00 63.03 100 PHE A O 1
ATOM 803 N N . LYS A 1 101 ? -8.038 0.312 33.833 1.00 51.88 101 LYS A N 1
ATOM 804 C CA . LYS A 1 101 ? -8.833 0.311 35.066 1.00 51.88 101 LYS A CA 1
ATOM 805 C C . LYS A 1 101 ? -8.051 0.996 36.173 1.00 51.88 101 LYS A C 1
ATOM 807 O O . LYS A 1 101 ? -6.817 0.786 36.205 1.00 51.88 101 LYS A O 1
#

Nearest PDB structures (foldseek):
  8hud-assembly1_A  TM=6.589E-01  e=5.751E-02  Eubacterium ventriosum ATCC 27560
  3j26-assembly1_N  TM=2.755E-01  e=3.246E+00  Sputnik virophage

Radius of gyration: 14.96 Å; Cα contacts (8 Å, |Δi|>4): 177; chains: 1; bounding box: 28×36×54 Å

Secondary structure (DSSP, 8-state):
--S--EEEEE--TTPBPSS--TTTSTT-PPPB--SSSPEEEEEEEEEETTTTEEEEE-SSS---S-B--BGGG-SEEEEEEE-TT--EEEE----------

Foldseek 3Di:
DPDWKKKWFAAQFPAFDLDFCLVVDPNSDTDTHRRPGTDIWTWDACDDPVQQWTFTHHPPDDDPDTRIDRPVRTPDMWIWDADPVRDIDTDDDDDDPPDDD

pLDDT: mean 86.66, std 12.37, range [42.16, 96.0]

Organism: NCBI:txid2652276

Solvent-accessible surface area (backbone atoms only — not comparable to full-atom values): 6316 Å² total; per-residue (Å²): 128,90,87,67,47,29,34,31,42,22,38,57,56,77,37,68,48,87,70,72,53,17,91,77,43,96,81,55,59,70,56,58,29,75,51,76,60,62,51,68,28,28,54,72,45,80,72,35,77,94,73,42,24,31,30,40,38,58,76,91,54,91,65,90,68,86,32,68,56,43,58,85,76,42,77,42,76,45,48,34,43,57,52,99,86,61,58,74,44,78,58,88,83,83,78,83,83,81,79,82,130